Protein AF-A0A4V2SGC2-F1 (afdb_monomer)

Solvent-accessible surface area (backbone atoms only — not comparable to full-atom values): 4532 Å² total; per-residue (Å²): 136,92,84,77,86,68,96,60,73,80,77,71,69,70,89,46,91,45,72,38,84,89,79,54,24,22,77,57,44,55,43,36,71,65,57,62,69,43,50,88,76,50,53,61,67,58,49,48,55,50,51,55,53,34,55,57,50,48,56,56,56,70,72,45,74,78,77,74,86,127

Secondary structure (DSSP, 8-state):
------SSPPP---S---EETTTTEETTT---HHHHHHTTTS-HHHHHHH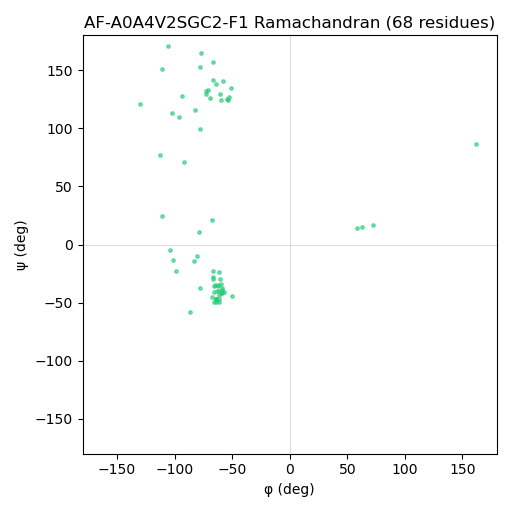HHHHHHHHHHHHTSPPPPP-

Organism: Rubrivivax gelatinosus (NCBI:txid28068)

Sequence (70 aa):
MSTRFGSGVPSPCIDVCRMDAASGWCEGCLRTLDEIAAWSTMPDDERRSVLERLAERRVVWQQRPPAAPR

Mean predicted aligned error: 6.63 Å

pLDDT: mean 84.0, std 14.11, range [39.69, 94.94]

Foldseek 3Di:
DPDDPDPADDQQDPVQADADPVQCAGLRRRDHPVCVVCVVVDDRVVVVVRVVVSVVVVVVSVPDDPDPDD

Structure (mmCIF, N/CA/C/O backbone):
data_AF-A0A4V2SGC2-F1
#
_entry.id   AF-A0A4V2SGC2-F1
#
loop_
_atom_site.group_PDB
_atom_site.id
_atom_site.type_symbol
_atom_site.label_atom_id
_atom_site.label_alt_id
_atom_site.label_comp_id
_atom_site.label_asym_id
_atom_site.label_entity_id
_atom_site.label_seq_id
_atom_site.pdbx_PDB_ins_code
_atom_site.Cartn_x
_atom_site.Cartn_y
_atom_site.Cartn_z
_atom_site.occupancy
_atom_site.B_iso_or_equiv
_atom_site.auth_seq_id
_atom_site.auth_comp_id
_atom_site.auth_asym_id
_atom_site.auth_atom_id
_atom_site.pdbx_PDB_model_num
ATOM 1 N N . MET A 1 1 ? -5.613 -15.578 -29.016 1.00 39.69 1 MET A N 1
ATOM 2 C CA . MET A 1 1 ? -4.200 -15.590 -28.570 1.00 39.69 1 MET A CA 1
ATOM 3 C C . MET A 1 1 ? -4.100 -14.812 -27.260 1.00 39.69 1 MET A C 1
ATOM 5 O O . MET A 1 1 ? -3.913 -13.607 -27.298 1.00 39.69 1 MET A O 1
ATOM 9 N N . SER A 1 2 ? -4.292 -15.477 -26.114 1.00 50.03 2 SER A N 1
ATOM 10 C CA . SER A 1 2 ? -4.107 -14.880 -24.778 1.00 50.03 2 SER A CA 1
ATOM 11 C C . SER A 1 2 ? -2.681 -15.133 -24.307 1.00 50.03 2 SER A C 1
ATOM 13 O O . SER A 1 2 ? -2.430 -15.977 -23.453 1.00 50.03 2 SER A O 1
ATOM 15 N N . THR A 1 3 ? -1.715 -14.464 -24.925 1.00 60.84 3 THR A N 1
ATOM 16 C CA . THR A 1 3 ? -0.325 -14.506 -24.474 1.00 60.84 3 THR A CA 1
ATOM 17 C C . THR A 1 3 ? -0.059 -13.301 -23.587 1.00 60.84 3 THR A C 1
ATOM 19 O O . THR A 1 3 ? 0.001 -12.177 -24.088 1.00 60.84 3 THR A O 1
ATOM 22 N N . ARG A 1 4 ? 0.112 -13.562 -22.282 1.00 57.41 4 ARG A N 1
ATOM 23 C CA . ARG A 1 4 ? 1.245 -13.134 -21.427 1.00 57.41 4 ARG A CA 1
ATOM 24 C C . ARG A 1 4 ? 0.860 -13.235 -19.944 1.00 57.41 4 ARG A C 1
ATOM 26 O O . ARG A 1 4 ? 0.475 -12.251 -19.324 1.00 57.41 4 ARG A O 1
ATOM 33 N N . PHE A 1 5 ? 1.038 -14.417 -19.358 1.00 48.56 5 PHE A N 1
ATOM 34 C CA . PHE A 1 5 ? 1.402 -14.491 -17.944 1.00 48.56 5 PHE A CA 1
ATOM 35 C C . PHE A 1 5 ? 2.892 -14.162 -17.887 1.00 48.56 5 PHE A C 1
ATOM 37 O O . PHE A 1 5 ? 3.726 -14.979 -18.270 1.00 48.56 5 PHE A O 1
ATOM 44 N N . GLY A 1 6 ? 3.219 -12.915 -17.549 1.00 56.47 6 GLY A N 1
ATOM 45 C CA . GLY A 1 6 ? 4.601 -12.533 -17.297 1.00 56.47 6 GLY A CA 1
ATOM 46 C C . GLY A 1 6 ? 5.132 -13.364 -16.136 1.00 56.47 6 GLY A C 1
ATOM 47 O O . GLY A 1 6 ? 4.498 -13.427 -15.089 1.00 56.47 6 GLY A O 1
ATOM 48 N N . SER A 1 7 ? 6.291 -13.983 -16.316 1.00 56.59 7 SER A N 1
ATOM 49 C CA . SER A 1 7 ? 7.014 -14.778 -15.314 1.00 56.59 7 SER A CA 1
ATOM 50 C C . SER A 1 7 ? 7.560 -13.941 -14.138 1.00 56.59 7 SER A C 1
ATOM 52 O O . SER A 1 7 ? 8.524 -14.344 -13.494 1.00 56.59 7 SER A O 1
ATOM 54 N N . GLY A 1 8 ? 6.993 -12.754 -13.907 1.00 71.31 8 GLY A N 1
ATOM 55 C CA . GLY A 1 8 ? 7.412 -11.773 -12.912 1.00 71.31 8 GLY A CA 1
ATOM 56 C C . GLY A 1 8 ? 6.464 -11.729 -11.718 1.00 71.31 8 GLY A C 1
ATOM 57 O O . GLY A 1 8 ? 5.392 -12.337 -11.718 1.00 71.31 8 GLY A O 1
ATOM 58 N N . VAL A 1 9 ? 6.872 -11.008 -10.678 1.00 83.69 9 VAL A N 1
ATOM 59 C CA . VAL A 1 9 ? 6.116 -10.905 -9.424 1.00 83.69 9 VAL A CA 1
ATOM 60 C C . VAL A 1 9 ? 4.718 -10.317 -9.682 1.00 83.69 9 VAL A C 1
ATOM 62 O O . VAL A 1 9 ? 4.619 -9.233 -10.268 1.00 83.69 9 VAL A O 1
ATOM 65 N N . PRO A 1 10 ? 3.627 -11.001 -9.276 1.00 85.56 10 PRO A N 1
ATOM 66 C CA . PRO A 1 10 ? 2.275 -10.542 -9.565 1.00 85.56 10 PRO A CA 1
ATOM 67 C C . PRO A 1 10 ? 1.963 -9.238 -8.827 1.00 85.56 10 PRO A C 1
ATOM 69 O O . PRO A 1 10 ? 2.347 -9.042 -7.674 1.00 85.56 10 PRO A O 1
ATOM 72 N N . SER A 1 11 ? 1.235 -8.345 -9.499 1.00 86.44 11 SER A N 1
ATOM 73 C CA . SER A 1 11 ? 0.764 -7.104 -8.884 1.00 86.44 11 SER A CA 1
ATOM 74 C C . SER A 1 11 ? -0.344 -7.400 -7.868 1.00 86.44 11 SER A C 1
ATOM 76 O O . SER A 1 11 ? -1.298 -8.097 -8.214 1.00 86.44 11 SER A O 1
ATOM 78 N N . PRO A 1 12 ? -0.295 -6.824 -6.654 1.00 88.38 12 PRO A N 1
ATOM 79 C CA . PRO A 1 12 ? -1.338 -6.974 -5.635 1.00 88.38 12 PRO A CA 1
ATOM 80 C C . PRO A 1 12 ? -2.558 -6.067 -5.895 1.00 88.38 12 PRO A C 1
ATOM 82 O O . PRO A 1 12 ? -3.384 -5.855 -5.009 1.00 88.38 12 PRO A O 1
ATOM 85 N N . CYS A 1 13 ? -2.647 -5.448 -7.077 1.00 90.88 13 CYS A N 1
ATOM 86 C CA . CYS A 1 13 ? -3.722 -4.527 -7.428 1.00 90.88 13 CYS A CA 1
ATOM 87 C C . CYS A 1 13 ? -5.038 -5.274 -7.680 1.00 90.88 13 CYS A C 1
ATOM 89 O O . CYS A 1 13 ? -5.071 -6.223 -8.458 1.00 90.88 13 CYS A O 1
ATOM 91 N N . ILE A 1 14 ? -6.125 -4.793 -7.074 1.00 90.25 14 ILE A N 1
ATOM 92 C CA . ILE A 1 14 ? -7.485 -5.336 -7.236 1.00 90.25 14 ILE A CA 1
ATOM 93 C C . ILE A 1 14 ? -8.409 -4.383 -8.011 1.00 90.25 14 ILE A C 1
ATOM 95 O O . ILE A 1 14 ? -9.615 -4.384 -7.796 1.00 90.25 14 ILE A O 1
ATOM 99 N N . ASP A 1 15 ? -7.833 -3.514 -8.844 1.00 88.75 15 ASP A N 1
ATOM 100 C CA . ASP A 1 15 ? -8.545 -2.458 -9.589 1.00 88.75 15 ASP A CA 1
ATOM 101 C C . ASP A 1 15 ? -9.236 -1.395 -8.706 1.00 88.75 15 ASP A C 1
ATOM 103 O O . ASP A 1 15 ? -10.029 -0.577 -9.158 1.00 88.75 15 ASP A O 1
ATOM 107 N N . VAL A 1 16 ? -8.884 -1.349 -7.418 1.00 87.38 16 VAL A N 1
ATOM 108 C CA . VAL A 1 16 ? -9.314 -0.295 -6.493 1.00 87.38 16 VAL A CA 1
ATOM 109 C C . VAL A 1 16 ? -8.164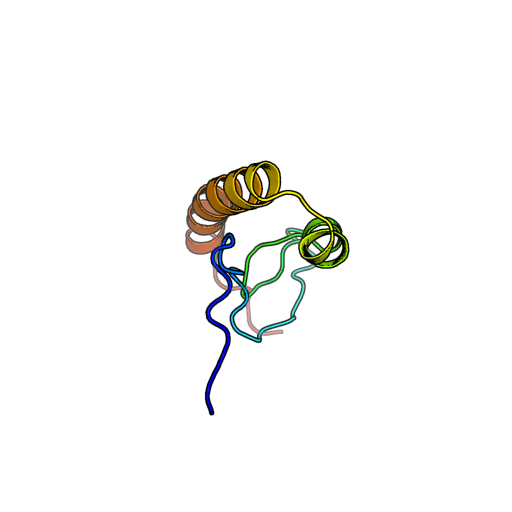 0.684 -6.302 1.00 87.38 16 VAL A C 1
ATOM 111 O O . VAL A 1 16 ? -7.142 0.341 -5.707 1.00 87.38 16 VAL A O 1
ATOM 114 N N . CYS A 1 17 ? -8.341 1.915 -6.781 1.00 87.81 17 CYS A N 1
ATOM 115 C CA . CYS A 1 17 ? -7.393 3.012 -6.594 1.00 87.81 17 CYS A CA 1
ATOM 116 C C . CYS A 1 17 ? -8.013 4.095 -5.703 1.00 87.81 17 CYS A C 1
ATOM 118 O O . CYS A 1 17 ? -8.489 5.127 -6.174 1.00 87.81 17 CYS A O 1
ATOM 120 N N . ARG A 1 18 ? -8.053 3.831 -4.396 1.00 90.62 18 ARG A N 1
ATOM 121 C CA . ARG A 1 18 ? -8.536 4.779 -3.389 1.00 90.62 18 ARG A CA 1
ATOM 122 C C . ARG A 1 18 ? -7.499 4.877 -2.283 1.00 90.62 18 ARG A C 1
ATOM 124 O O . ARG A 1 18 ? -7.148 3.857 -1.704 1.00 90.62 18 ARG A O 1
ATOM 131 N N . MET A 1 19 ? -6.981 6.075 -2.041 1.00 91.44 19 MET A N 1
ATOM 132 C CA . MET A 1 19 ? -5.973 6.309 -1.011 1.00 91.44 19 MET A CA 1
ATOM 133 C C . MET A 1 19 ? -6.646 6.725 0.290 1.00 91.44 19 MET A C 1
ATOM 135 O O . MET A 1 19 ? -7.401 7.698 0.316 1.00 91.44 19 MET A O 1
ATOM 139 N N . ASP A 1 20 ? -6.315 6.034 1.372 1.00 89.50 20 ASP A N 1
ATOM 140 C CA . ASP A 1 20 ? -6.699 6.441 2.712 1.00 89.50 20 ASP A CA 1
ATOM 141 C C . ASP A 1 20 ? -5.720 7.504 3.219 1.00 89.50 20 AS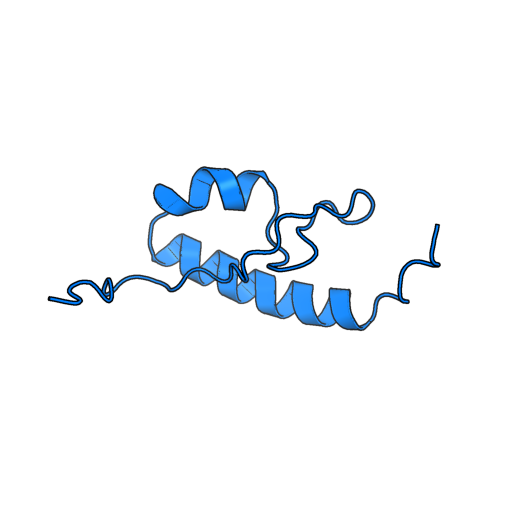P A C 1
ATOM 143 O O . ASP A 1 20 ? -4.534 7.239 3.415 1.00 89.50 20 ASP A O 1
ATOM 147 N N . ALA A 1 21 ? -6.215 8.721 3.448 1.00 86.88 21 ALA A N 1
ATOM 148 C CA . ALA A 1 21 ? -5.387 9.842 3.895 1.00 86.88 21 ALA A CA 1
ATOM 149 C C . ALA A 1 21 ? -4.814 9.650 5.312 1.00 86.88 21 ALA A C 1
ATOM 151 O O . ALA A 1 21 ? -3.804 10.262 5.644 1.00 86.88 21 ALA A O 1
ATOM 152 N N . ALA A 1 22 ? -5.438 8.807 6.143 1.00 86.19 22 ALA A N 1
ATOM 153 C CA . ALA A 1 22 ? -4.995 8.569 7.516 1.00 86.19 22 ALA A CA 1
ATOM 154 C C . ALA A 1 22 ? -3.775 7.632 7.601 1.00 86.19 22 ALA A C 1
ATOM 156 O O . ALA A 1 22 ? -2.907 7.829 8.445 1.00 86.19 22 ALA A O 1
ATOM 157 N N . SER A 1 23 ? -3.704 6.615 6.741 1.00 87.94 23 SER A N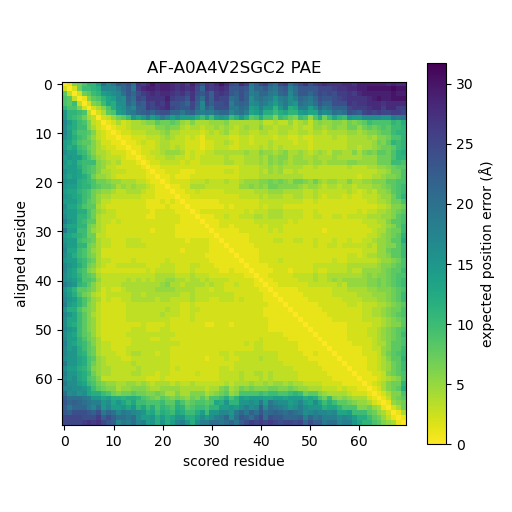 1
ATOM 158 C CA . SER A 1 23 ? -2.594 5.652 6.666 1.00 87.94 23 SER A CA 1
ATOM 159 C C . SER A 1 23 ? -1.595 5.965 5.556 1.00 87.94 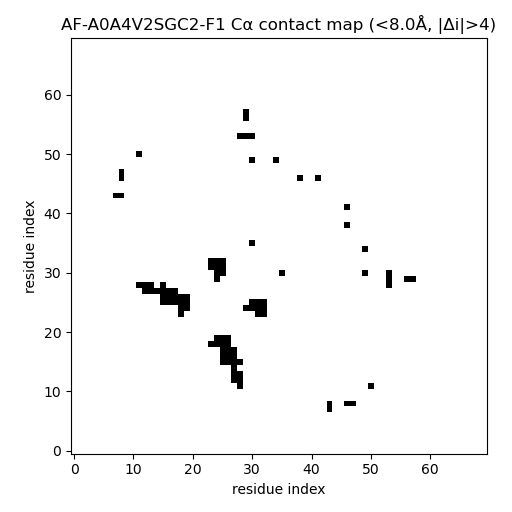23 SER A C 1
ATOM 161 O O . SER A 1 23 ? -0.454 5.516 5.619 1.00 87.94 23 SER A O 1
ATOM 163 N N . GLY A 1 24 ? -2.010 6.706 4.526 1.00 90.31 24 GLY A N 1
ATOM 164 C CA . GLY A 1 24 ? -1.225 6.896 3.308 1.00 90.31 24 GLY A CA 1
ATOM 165 C C . GLY A 1 24 ? -1.170 5.647 2.419 1.00 90.31 24 GLY A C 1
ATOM 166 O O . GLY A 1 24 ? -0.302 5.560 1.547 1.00 90.31 24 GLY A O 1
ATOM 167 N N . TRP A 1 25 ? -2.064 4.675 2.628 1.00 93.25 25 TRP A N 1
ATOM 168 C CA . TRP A 1 25 ? -2.116 3.420 1.873 1.00 93.25 25 TRP A CA 1
ATOM 169 C C . TRP A 1 25 ? -3.345 3.343 0.972 1.00 93.25 25 TRP A C 1
ATOM 171 O O . TRP A 1 25 ? -4.399 3.906 1.262 1.00 93.25 25 TRP A O 1
ATOM 181 N N . CYS A 1 26 ? -3.216 2.619 -0.135 1.00 93.88 26 CYS A N 1
ATOM 182 C CA . CYS A 1 26 ? -4.341 2.298 -0.999 1.00 93.88 26 CYS A CA 1
ATOM 183 C C . CYS A 1 26 ? -5.281 1.307 -0.300 1.00 93.88 26 CYS A C 1
ATOM 185 O O . CYS A 1 26 ? -4.857 0.222 0.069 1.00 93.88 26 CYS A O 1
ATOM 187 N N . GLU A 1 27 ? -6.567 1.612 -0.188 1.00 91.38 27 GLU A N 1
ATOM 188 C CA . GLU A 1 27 ? -7.560 0.772 0.498 1.00 91.38 27 GLU A CA 1
ATOM 189 C C . GLU A 1 27 ? -7.720 -0.622 -0.134 1.00 91.38 27 GLU A C 1
ATOM 191 O O . GLU A 1 27 ? -8.136 -1.567 0.533 1.00 91.38 27 GLU A O 1
ATOM 196 N N . GLY A 1 28 ? -7.371 -0.771 -1.417 1.00 91.19 28 GLY A N 1
ATOM 197 C CA . GLY A 1 28 ? -7.424 -2.053 -2.118 1.00 91.19 28 GLY A CA 1
ATOM 198 C C . GLY A 1 28 ? -6.159 -2.893 -1.960 1.00 91.19 28 GLY A C 1
ATOM 199 O O . GLY A 1 28 ? -6.208 -4.038 -1.509 1.00 91.19 28 GLY A O 1
ATOM 200 N N . CYS A 1 29 ? -5.017 -2.331 -2.366 1.00 93.75 29 CYS A N 1
ATOM 201 C CA . CYS A 1 29 ? -3.745 -3.060 -2.437 1.00 93.75 29 CYS A CA 1
ATOM 202 C C . CYS A 1 29 ? -2.759 -2.735 -1.308 1.00 93.75 29 CYS A C 1
ATOM 204 O O . CYS A 1 29 ? -1.703 -3.351 -1.247 1.00 93.75 29 CYS A O 1
ATOM 206 N N . LEU A 1 30 ? -3.076 -1.775 -0.436 1.00 94.19 30 LEU A N 1
ATOM 207 C CA . LEU A 1 30 ? -2.279 -1.323 0.716 1.00 94.19 30 LEU A CA 1
ATOM 208 C C . LEU A 1 30 ? -0.869 -0.806 0.387 1.00 94.19 30 LEU A C 1
ATOM 210 O O . LEU A 1 30 ? -0.032 -0.620 1.276 1.00 94.19 30 LEU A O 1
ATOM 214 N N . ARG A 1 31 ? -0.610 -0.542 -0.896 1.00 94.94 31 ARG A N 1
ATOM 215 C CA . ARG A 1 31 ? 0.598 0.141 -1.362 1.00 94.94 31 ARG A CA 1
ATOM 216 C C . ARG A 1 31 ? 0.498 1.642 -1.139 1.00 94.94 31 ARG A C 1
ATOM 218 O O . ARG A 1 31 ? -0.600 2.204 -1.148 1.00 94.94 31 ARG A O 1
ATOM 225 N N . THR A 1 32 ? 1.642 2.285 -0.973 1.00 94.12 32 THR A N 1
ATOM 226 C CA . THR A 1 32 ? 1.763 3.744 -1.008 1.00 94.12 32 THR A CA 1
ATOM 227 C C . THR A 1 32 ? 1.717 4.250 -2.453 1.00 94.12 32 THR A C 1
ATOM 229 O O . THR A 1 32 ? 1.890 3.483 -3.402 1.00 94.12 32 THR A O 1
ATOM 232 N N . LEU A 1 33 ? 1.502 5.557 -2.640 1.00 92.31 33 LEU A N 1
ATOM 233 C CA . LEU A 1 33 ? 1.560 6.175 -3.972 1.00 92.31 33 LEU A CA 1
ATOM 234 C C . LEU A 1 33 ? 2.926 5.990 -4.644 1.00 92.31 33 LEU A C 1
ATOM 236 O O . LEU A 1 33 ? 2.979 5.747 -5.846 1.00 92.31 33 LEU A O 1
ATOM 240 N N . ASP A 1 34 ? 4.003 6.062 -3.864 1.00 92.88 34 ASP A N 1
ATOM 241 C CA . ASP A 1 34 ? 5.371 5.885 -4.352 1.00 92.88 34 ASP A CA 1
ATOM 242 C C . ASP A 1 34 ? 5.599 4.459 -4.880 1.00 92.88 34 ASP A C 1
ATOM 244 O O . ASP A 1 34 ? 6.011 4.269 -6.022 1.00 92.88 34 ASP A O 1
ATOM 248 N N . GLU A 1 35 ? 5.178 3.446 -4.114 1.00 93.50 35 GLU A N 1
ATOM 249 C CA . GLU A 1 35 ? 5.239 2.040 -4.532 1.00 93.50 35 GLU A CA 1
ATOM 250 C C . GLU A 1 35 ? 4.375 1.765 -5.770 1.00 93.50 35 GLU A C 1
ATOM 252 O O . GLU A 1 35 ? 4.737 0.945 -6.613 1.00 93.50 35 GLU A O 1
ATOM 257 N N . ILE A 1 36 ? 3.222 2.431 -5.898 1.00 92.44 36 ILE A N 1
ATOM 258 C CA . ILE A 1 36 ? 2.360 2.316 -7.083 1.00 92.44 36 ILE A CA 1
ATOM 259 C C . ILE A 1 36 ? 3.053 2.923 -8.308 1.00 92.44 36 ILE A C 1
ATOM 261 O O . ILE A 1 36 ? 3.051 2.292 -9.366 1.00 92.44 36 ILE A O 1
ATOM 265 N N . ALA A 1 37 ? 3.653 4.108 -8.169 1.00 92.50 37 ALA A N 1
ATOM 266 C CA . ALA A 1 37 ? 4.341 4.803 -9.254 1.00 92.50 37 ALA A CA 1
ATOM 267 C C . ALA A 1 37 ? 5.595 4.049 -9.723 1.00 92.50 37 ALA A C 1
ATOM 269 O O . ALA A 1 37 ? 5.829 3.923 -10.925 1.00 92.50 37 ALA A O 1
ATOM 270 N N . ALA A 1 38 ? 6.367 3.499 -8.786 1.00 92.31 38 ALA A N 1
ATOM 271 C CA . ALA A 1 38 ? 7.607 2.786 -9.068 1.00 92.31 38 ALA A CA 1
ATOM 272 C C . ALA A 1 38 ? 7.405 1.308 -9.464 1.00 92.31 38 ALA A C 1
ATOM 274 O O . ALA A 1 38 ? 8.320 0.702 -10.016 1.00 92.31 38 ALA A O 1
ATOM 275 N N . TRP A 1 39 ? 6.223 0.710 -9.261 1.00 91.25 39 TRP A N 1
ATOM 276 C CA . TRP A 1 39 ? 5.989 -0.731 -9.472 1.00 91.25 39 TRP A CA 1
ATOM 277 C C . TRP A 1 39 ? 6.465 -1.262 -10.834 1.00 91.25 39 TRP A C 1
ATOM 279 O O . TRP A 1 39 ? 7.087 -2.325 -10.918 1.00 91.25 39 TRP A O 1
ATOM 289 N N . SER A 1 40 ? 6.184 -0.529 -11.914 1.00 88.06 40 SER A N 1
ATOM 290 C CA . SER A 1 40 ? 6.541 -0.928 -13.283 1.00 88.06 40 SER A CA 1
ATOM 291 C C . SER A 1 40 ? 8.054 -0.953 -13.522 1.00 88.06 40 SER A C 1
ATOM 293 O O . SER A 1 40 ? 8.518 -1.738 -14.346 1.00 88.06 40 SER A O 1
ATOM 295 N N . THR A 1 41 ? 8.813 -0.138 -12.787 1.00 89.94 41 THR A N 1
ATOM 296 C CA . THR A 1 41 ? 10.275 -0.019 -12.887 1.00 89.94 41 THR A CA 1
ATOM 297 C C . THR A 1 41 ? 11.023 -0.759 -11.777 1.00 89.94 41 THR A C 1
ATOM 299 O O . THR A 1 41 ? 12.228 -0.951 -11.899 1.00 89.94 41 THR A O 1
ATOM 302 N N . MET A 1 42 ? 10.330 -1.188 -10.715 1.00 90.00 42 MET A N 1
ATOM 303 C CA . MET A 1 42 ? 10.916 -1.956 -9.615 1.00 90.00 42 MET A CA 1
ATOM 304 C C . MET A 1 42 ? 11.435 -3.324 -10.089 1.00 90.00 42 MET A C 1
ATOM 306 O O . MET A 1 42 ? 10.734 -4.011 -10.846 1.00 90.00 42 MET A O 1
ATOM 310 N N . PRO A 1 43 ? 12.619 -3.760 -9.619 1.00 90.88 43 PRO A N 1
ATOM 311 C CA . PRO A 1 43 ? 13.097 -5.120 -9.830 1.00 90.88 43 PRO A CA 1
ATOM 312 C C . PRO A 1 43 ? 12.225 -6.129 -9.071 1.00 90.88 43 PRO A C 1
ATOM 314 O O . PRO A 1 43 ? 11.580 -5.801 -8.076 1.00 90.88 43 PRO A O 1
ATOM 317 N N . ASP A 1 44 ? 12.219 -7.386 -9.517 1.00 90.44 44 ASP A N 1
ATOM 318 C CA . ASP A 1 44 ? 11.391 -8.431 -8.900 1.00 90.44 44 ASP A CA 1
ATOM 319 C C . ASP A 1 44 ? 11.719 -8.673 -7.416 1.00 90.44 44 ASP A C 1
ATOM 321 O O . ASP A 1 44 ? 10.828 -9.027 -6.649 1.00 90.44 44 ASP A O 1
ATOM 325 N N . ASP A 1 45 ? 12.963 -8.449 -6.990 1.00 91.12 45 ASP A N 1
ATOM 326 C CA . ASP A 1 45 ? 13.348 -8.562 -5.579 1.00 91.12 45 ASP A CA 1
ATOM 327 C C . ASP A 1 45 ? 12.654 -7.499 -4.710 1.00 91.12 45 ASP A C 1
ATOM 329 O O . ASP A 1 45 ? 11.946 -7.839 -3.763 1.00 91.12 45 ASP A O 1
ATOM 333 N N . GLU A 1 46 ?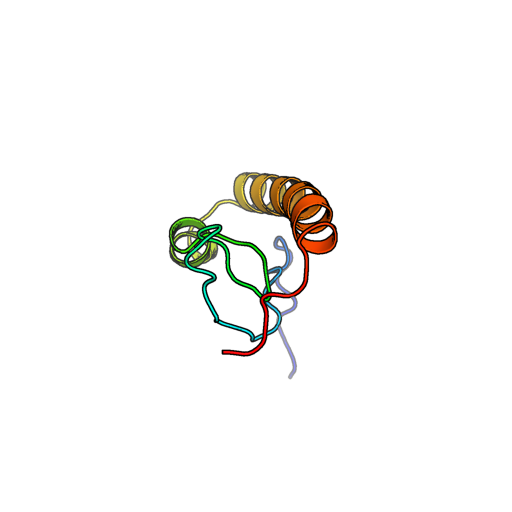 12.709 -6.225 -5.120 1.00 91.56 46 GLU A N 1
ATOM 334 C CA . GLU A 1 46 ? 11.968 -5.150 -4.444 1.00 91.56 46 GLU A CA 1
ATOM 335 C C . GLU A 1 46 ? 10.461 -5.388 -4.482 1.00 91.56 46 GLU A C 1
ATOM 337 O O . GLU A 1 46 ? 9.779 -5.174 -3.481 1.00 91.56 46 GLU A O 1
ATOM 342 N N . ARG A 1 47 ? 9.920 -5.871 -5.607 1.00 92.69 47 ARG A N 1
ATOM 343 C CA . ARG A 1 47 ? 8.492 -6.206 -5.694 1.00 92.69 47 ARG A CA 1
ATOM 344 C C . ARG A 1 47 ? 8.105 -7.260 -4.661 1.00 92.69 47 ARG A C 1
ATOM 346 O O . ARG A 1 47 ? 7.050 -7.123 -4.046 1.00 92.69 47 ARG A O 1
ATOM 353 N N . ARG A 1 48 ? 8.936 -8.288 -4.444 1.00 92.12 48 ARG A N 1
ATOM 354 C CA . ARG A 1 48 ? 8.708 -9.294 -3.390 1.00 92.12 48 ARG A CA 1
ATOM 355 C C . ARG A 1 48 ? 8.769 -8.665 -2.008 1.00 92.12 48 ARG A C 1
ATOM 357 O O . ARG A 1 48 ? 7.829 -8.860 -1.246 1.00 92.12 48 ARG A O 1
ATOM 364 N N . SER A 1 49 ? 9.779 -7.841 -1.730 1.00 93.25 49 SER A N 1
ATOM 365 C CA . SER A 1 49 ? 9.871 -7.127 -0.453 1.00 93.25 49 SER A CA 1
ATOM 366 C C . SER A 1 49 ? 8.651 -6.239 -0.199 1.00 93.25 49 SER A C 1
ATOM 368 O O . SER A 1 49 ? 8.142 -6.187 0.919 1.00 93.25 49 SER A O 1
ATOM 370 N N . VAL A 1 50 ? 8.128 -5.564 -1.228 1.00 93.44 50 VAL A N 1
ATOM 371 C CA . VAL A 1 50 ? 6.872 -4.812 -1.120 1.00 93.44 50 VAL A CA 1
ATOM 372 C C . VAL A 1 50 ? 5.727 -5.760 -0.772 1.00 93.44 50 VAL A C 1
ATOM 374 O O . VAL A 1 50 ? 5.016 -5.491 0.189 1.00 93.44 50 VAL A O 1
ATOM 377 N N . LEU A 1 51 ? 5.560 -6.883 -1.481 1.00 92.69 51 LEU A N 1
ATOM 378 C CA . LEU A 1 51 ? 4.504 -7.861 -1.183 1.00 92.69 51 LEU A CA 1
ATOM 379 C C . LEU A 1 51 ? 4.569 -8.404 0.253 1.00 92.69 51 LEU A C 1
ATOM 381 O O . LEU A 1 51 ? 3.526 -8.534 0.894 1.00 92.69 51 LEU A O 1
ATOM 385 N N . GLU A 1 52 ? 5.764 -8.682 0.773 1.00 93.75 52 GLU A N 1
A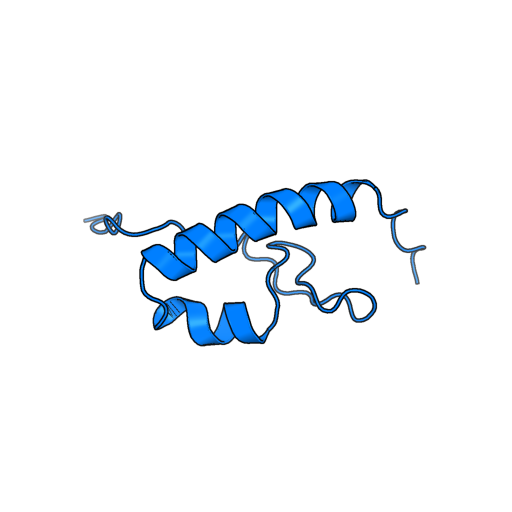TOM 386 C CA . GLU A 1 52 ? 5.956 -9.115 2.163 1.00 93.75 52 GLU A CA 1
ATOM 387 C C . GLU A 1 52 ? 5.477 -8.037 3.144 1.00 93.75 52 GLU A C 1
ATOM 389 O O . GLU A 1 52 ? 4.652 -8.309 4.018 1.00 93.75 52 GLU A O 1
ATOM 394 N N . ARG A 1 53 ? 5.871 -6.777 2.921 1.00 93.94 53 ARG A N 1
ATOM 395 C CA . ARG A 1 53 ? 5.410 -5.637 3.731 1.00 93.94 53 ARG A CA 1
ATOM 396 C C . ARG A 1 53 ? 3.903 -5.430 3.627 1.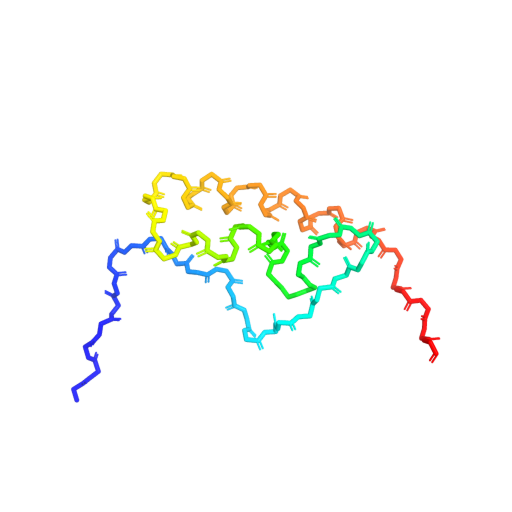00 93.94 53 ARG A C 1
ATOM 398 O O . ARG A 1 53 ? 3.263 -5.034 4.599 1.00 93.94 53 ARG A O 1
ATOM 405 N N . LEU A 1 54 ? 3.307 -5.686 2.461 1.00 93.25 54 LEU A N 1
ATOM 406 C CA . LEU A 1 54 ? 1.856 -5.610 2.285 1.00 93.25 54 LEU A CA 1
ATOM 407 C C . LEU A 1 54 ? 1.123 -6.653 3.124 1.00 93.25 54 LEU A C 1
ATOM 409 O O . LEU A 1 54 ? 0.044 -6.344 3.626 1.00 93.25 54 LEU A O 1
ATOM 413 N N . ALA A 1 55 ? 1.686 -7.849 3.312 1.00 92.12 55 ALA A N 1
ATOM 414 C CA . ALA A 1 55 ? 1.095 -8.858 4.186 1.00 92.12 55 ALA A CA 1
ATOM 415 C C . ALA A 1 55 ? 1.009 -8.351 5.636 1.00 92.12 55 ALA A C 1
ATOM 417 O O . ALA A 1 55 ? -0.047 -8.450 6.261 1.00 92.12 55 ALA A O 1
ATOM 418 N N . GLU A 1 56 ? 2.067 -7.709 6.137 1.00 92.75 56 GLU A N 1
ATOM 419 C CA . GLU A 1 56 ? 2.076 -7.081 7.465 1.00 92.75 56 GLU A CA 1
ATOM 420 C C . GLU A 1 56 ? 1.070 -5.923 7.550 1.00 92.75 56 GLU A C 1
ATOM 422 O O . GLU A 1 56 ? 0.239 -5.866 8.463 1.00 92.75 56 GLU A O 1
ATOM 427 N N . ARG A 1 57 ? 1.066 -5.029 6.551 1.00 93.25 57 ARG A N 1
ATOM 428 C CA . ARG A 1 57 ? 0.095 -3.922 6.471 1.00 93.25 57 ARG A CA 1
ATOM 429 C C . ARG A 1 57 ? -1.339 -4.429 6.419 1.00 93.25 57 ARG A C 1
ATOM 431 O O . ARG A 1 57 ? -2.224 -3.790 6.976 1.00 93.25 57 ARG A O 1
ATOM 438 N N . ARG A 1 58 ? -1.589 -5.579 5.786 1.00 91.62 58 ARG A N 1
ATOM 439 C CA . ARG A 1 58 ? -2.916 -6.200 5.693 1.00 91.62 58 ARG A CA 1
ATOM 440 C C . ARG A 1 58 ? -3.422 -6.660 7.052 1.00 91.62 58 ARG A C 1
ATOM 442 O O . ARG A 1 58 ? -4.617 -6.522 7.299 1.00 91.62 58 ARG A O 1
ATOM 449 N N . VAL A 1 59 ? -2.544 -7.148 7.928 1.00 91.25 59 VAL A N 1
ATOM 450 C CA . VAL A 1 59 ? -2.902 -7.456 9.321 1.00 91.25 59 VAL A CA 1
ATOM 451 C C . VAL A 1 59 ? -3.303 -6.173 10.045 1.00 91.25 59 VAL A C 1
ATOM 453 O O . VAL A 1 59 ? -4.392 -6.115 10.605 1.00 91.25 59 VAL A O 1
ATOM 456 N N . VAL A 1 60 ? -2.489 -5.115 9.959 1.00 90.94 60 VAL A N 1
ATOM 457 C CA . VAL A 1 60 ? -2.799 -3.812 10.580 1.00 90.94 60 VAL A CA 1
ATOM 458 C C . VAL A 1 60 ? -4.108 -3.223 10.036 1.00 90.94 60 VAL A C 1
ATOM 460 O O . VAL A 1 60 ? -4.933 -2.731 10.800 1.00 90.94 60 VAL A O 1
ATOM 463 N N . TRP A 1 61 ? -4.333 -3.314 8.724 1.00 89.38 61 TRP A N 1
ATOM 464 C CA . TRP A 1 61 ? -5.535 -2.815 8.055 1.00 89.38 61 TRP A CA 1
ATOM 465 C C . TRP A 1 61 ? -6.807 -3.528 8.517 1.00 89.38 61 TRP A C 1
ATOM 467 O O . TRP A 1 61 ? -7.825 -2.880 8.731 1.00 89.38 61 TRP A O 1
ATOM 477 N N . GLN A 1 62 ? -6.752 -4.847 8.716 1.00 87.06 62 GLN A N 1
ATOM 478 C CA . GLN A 1 62 ? -7.893 -5.620 9.223 1.00 87.06 62 GLN A CA 1
ATOM 479 C C . GLN A 1 62 ? -8.259 -5.264 10.665 1.00 87.06 62 GLN A C 1
ATOM 481 O O . GLN A 1 62 ? -9.422 -5.368 11.039 1.00 87.06 62 GLN A O 1
ATOM 486 N N . GLN A 1 63 ? -7.278 -4.847 11.466 1.00 85.69 63 GLN A N 1
ATOM 487 C CA . GLN A 1 63 ? -7.502 -4.418 12.847 1.00 85.69 63 GLN A CA 1
ATOM 488 C C . GLN A 1 63 ? -8.013 -2.975 12.937 1.00 85.69 63 GLN A C 1
ATOM 490 O O . GLN A 1 63 ? -8.408 -2.524 14.014 1.00 85.69 63 GLN A O 1
ATOM 495 N N . ARG A 1 64 ? -8.003 -2.224 11.829 1.00 78.81 64 ARG A N 1
ATOM 496 C CA . ARG A 1 64 ? -8.525 -0.861 11.817 1.00 78.81 64 ARG A CA 1
ATOM 497 C C . ARG A 1 64 ? -10.052 -0.915 11.898 1.00 78.81 64 ARG A C 1
ATOM 499 O O . ARG A 1 64 ? -10.669 -1.621 11.099 1.00 78.81 64 ARG A O 1
ATOM 506 N N . PRO A 1 65 ? -10.683 -0.160 12.815 1.00 71.81 65 PRO A N 1
ATOM 507 C CA . PRO A 1 65 ? -12.131 -0.039 12.800 1.00 71.81 65 PRO A CA 1
ATOM 508 C C . PRO A 1 65 ? -12.562 0.509 11.431 1.00 71.81 65 PRO A C 1
ATOM 510 O O . PRO A 1 65 ? -11.865 1.378 10.887 1.00 71.81 65 PRO A O 1
ATOM 513 N N . PRO A 1 66 ? -13.671 0.009 10.850 1.00 69.06 66 PRO A N 1
ATOM 514 C CA . PRO A 1 66 ? -14.190 0.560 9.609 1.00 69.06 66 PRO A CA 1
ATOM 515 C C . PRO A 1 66 ? -14.360 2.064 9.803 1.00 69.06 66 PRO A C 1
ATOM 517 O O . PRO A 1 66 ? -14.953 2.500 10.794 1.00 69.06 66 PRO A O 1
ATOM 520 N N . ALA A 1 67 ? -13.778 2.854 8.896 1.00 61.75 67 ALA A N 1
ATOM 521 C CA . ALA A 1 67 ? -13.950 4.296 8.930 1.00 61.75 67 ALA A CA 1
ATOM 522 C C . ALA A 1 67 ? -15.457 4.569 8.954 1.00 61.75 67 ALA A C 1
ATOM 524 O O . ALA A 1 67 ? -16.189 4.040 8.113 1.00 61.75 67 ALA A O 1
ATOM 525 N N . ALA A 1 68 ? -15.917 5.320 9.959 1.00 55.03 68 ALA A N 1
ATOM 526 C CA . ALA A 1 68 ? -17.323 5.676 10.064 1.00 55.03 68 ALA A CA 1
ATOM 527 C C . ALA A 1 68 ? -17.779 6.258 8.713 1.00 55.03 68 ALA A C 1
ATOM 529 O O . ALA A 1 68 ? -17.024 7.041 8.121 1.00 55.03 68 ALA A O 1
ATOM 530 N N . PRO A 1 69 ? -18.951 5.853 8.188 1.00 54.84 69 PRO A N 1
ATOM 531 C CA . PRO A 1 69 ? -19.452 6.424 6.947 1.00 54.84 69 PRO A CA 1
ATOM 532 C C . PRO A 1 69 ? -19.500 7.949 7.108 1.00 54.84 69 PRO A C 1
ATOM 534 O O . PRO A 1 69 ?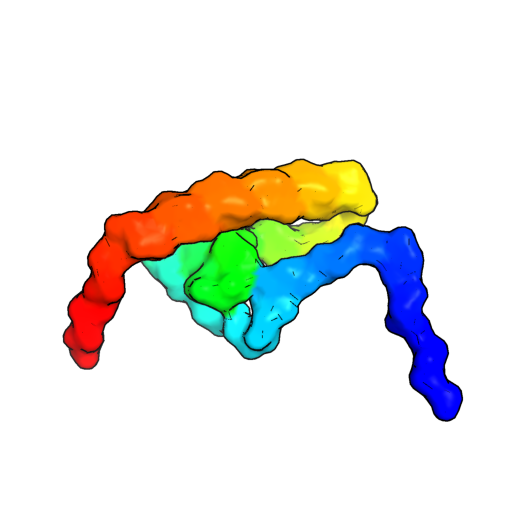 -20.032 8.444 8.102 1.00 54.84 69 PRO A O 1
ATOM 537 N N . ARG A 1 70 ? -18.851 8.664 6.181 1.00 50.84 70 ARG A N 1
ATOM 538 C CA . ARG A 1 70 ? -18.899 10.131 6.116 1.00 50.84 70 ARG A CA 1
ATOM 539 C C . ARG A 1 70 ? -20.305 10.618 5.807 1.00 50.84 70 ARG A C 1
ATOM 541 O O . ARG A 1 70 ? -20.994 9.927 5.024 1.00 50.84 70 ARG A O 1
#

InterPro domains:
  IPR010710 Protein of unknown function DUF1289 [PF06945] (11-58)
  IPR010710 Protein of unknown function DUF1289 [PTHR35175] (8-60)

Radius of gyration: 13.8 Å; Cα contacts (8 Å, |Δi|>4): 47; chains: 1; bounding box: 33×26×41 Å